Protein AF-A0A496P261-F1 (afdb_monomer_lite)

Foldseek 3Di:
DEDQPQQDPDDDPDCCVRDDPPDDADWDWDDQDPVVRDTYIGRDDD

Radius of gyration: 11.5 Å; chains: 1; bounding box: 22×20×29 Å

Sequence (46 aa):
LVHISQLKDGFVSDPSEVVKLHQQVKVKIIEIDTERKRIALSMVIN

Secondary structure (DSSP, 8-state):
-B-GGGSSSS--S-GGGT--TT-----EEEEEETTTTEEEEES---

pLDDT: mean 87.81, std 6.12, range [58.19, 94.94]

Structure (mmCIF, N/CA/C/O backbone):
data_AF-A0A496P261-F1
#
_entry.id   AF-A0A496P261-F1
#
loop_
_atom_site.group_PDB
_atom_site.id
_atom_site.type_symbol
_atom_site.label_atom_id
_atom_site.label_alt_id
_atom_site.label_comp_id
_atom_site.label_asym_id
_atom_site.label_entity_id
_atom_site.label_seq_id
_atom_site.pdbx_PDB_ins_code
_atom_site.Cartn_x
_atom_site.Cartn_y
_atom_site.Cartn_z
_atom_site.occupancy
_atom_site.B_iso_or_equiv
_atom_site.auth_seq_id
_atom_site.auth_comp_id
_atom_site.auth_asym_id
_atom_site.auth_atom_id
_atom_site.pdbx_PDB_model_num
ATOM 1 N N . LEU A 1 1 ? -1.486 0.029 6.274 1.00 82.75 1 LEU A N 1
ATOM 2 C CA . LEU A 1 1 ? -0.181 -0.310 5.656 1.00 82.75 1 LEU A CA 1
ATOM 3 C C . LEU A 1 1 ? -0.467 -0.883 4.273 1.00 82.75 1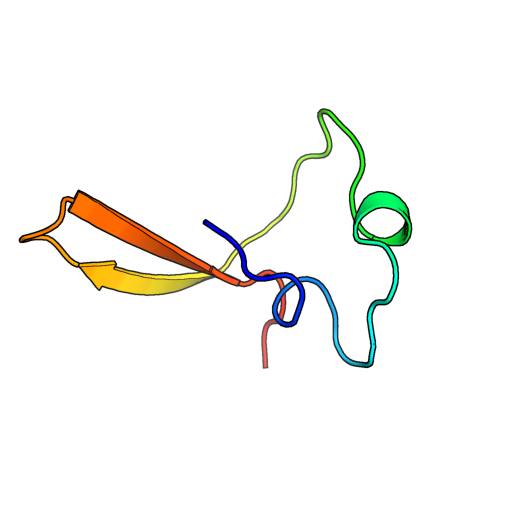 LEU A C 1
ATOM 5 O O . LEU A 1 1 ? -1.365 -1.712 4.180 1.00 82.75 1 LEU A O 1
ATOM 9 N N . VAL A 1 2 ? 0.188 -0.385 3.220 1.00 84.75 2 VAL A N 1
ATOM 10 C CA . VAL A 1 2 ? -0.012 -0.881 1.845 1.00 84.75 2 VAL A CA 1
ATOM 11 C C . VAL A 1 2 ? 0.911 -2.076 1.632 1.00 84.75 2 VAL A C 1
ATOM 13 O O . VAL A 1 2 ? 2.103 -1.983 1.916 1.00 84.75 2 VAL A O 1
ATOM 16 N N . HIS A 1 3 ? 0.364 -3.204 1.188 1.00 87.50 3 HIS A N 1
ATOM 17 C CA . HIS A 1 3 ? 1.161 -4.388 0.868 1.00 87.50 3 HIS A CA 1
ATOM 18 C C . HIS A 1 3 ? 1.886 -4.203 -0.477 1.00 87.50 3 HIS A C 1
ATOM 20 O O . HIS A 1 3 ? 1.360 -3.527 -1.356 1.00 87.50 3 HIS A O 1
ATOM 26 N N . ILE A 1 4 ? 3.058 -4.817 -0.680 1.00 85.94 4 ILE A N 1
ATOM 27 C CA . ILE A 1 4 ? 3.851 -4.650 -1.919 1.00 85.94 4 ILE A CA 1
ATOM 28 C C . ILE A 1 4 ? 3.063 -5.031 -3.184 1.00 85.94 4 ILE A C 1
ATOM 30 O O . ILE A 1 4 ? 3.112 -4.330 -4.189 1.00 85.94 4 ILE A O 1
ATOM 34 N N . SER A 1 5 ? 2.241 -6.079 -3.099 1.00 85.62 5 SER A N 1
ATOM 35 C CA . SER A 1 5 ? 1.364 -6.519 -4.195 1.00 85.62 5 SER A CA 1
ATOM 36 C C . SER A 1 5 ? 0.192 -5.572 -4.475 1.00 85.62 5 SER A C 1
ATOM 38 O O . SER A 1 5 ? -0.567 -5.795 -5.406 1.00 85.62 5 SER A O 1
ATOM 40 N N . GLN A 1 6 ? -0.003 -4.563 -3.627 1.00 86.44 6 GLN A N 1
ATOM 41 C CA . GLN A 1 6 ? -1.071 -3.570 -3.712 1.00 86.44 6 GLN A CA 1
ATOM 42 C C . GLN A 1 6 ? -0.523 -2.197 -4.138 1.00 86.44 6 GLN A C 1
ATOM 44 O O . GLN A 1 6 ? -1.229 -1.198 -4.020 1.00 86.44 6 GLN A O 1
ATOM 49 N N . LEU A 1 7 ? 0.736 -2.127 -4.597 1.00 88.00 7 LEU A N 1
ATOM 50 C CA . LEU A 1 7 ? 1.368 -0.891 -5.075 1.00 88.00 7 LEU A CA 1
ATOM 51 C C . LEU 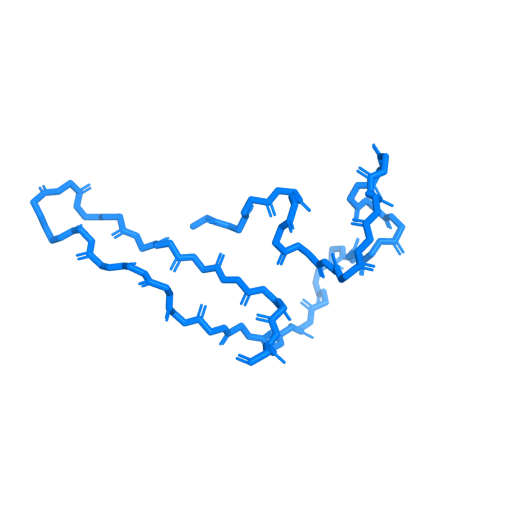A 1 7 ? 1.055 -0.587 -6.547 1.00 88.00 7 LEU A C 1
ATOM 53 O O . LEU A 1 7 ? 0.947 0.582 -6.912 1.00 88.00 7 LEU A O 1
ATOM 57 N N . LYS A 1 8 ? 0.937 -1.617 -7.393 1.00 85.44 8 LYS A N 1
ATOM 58 C CA . LYS A 1 8 ? 0.718 -1.504 -8.843 1.00 85.44 8 LYS A CA 1
ATOM 59 C C . LYS A 1 8 ? 0.183 -2.828 -9.398 1.00 85.44 8 LYS A C 1
ATOM 61 O O . LYS A 1 8 ? 0.485 -3.881 -8.845 1.00 85.44 8 LYS A O 1
ATOM 66 N N . ASP A 1 9 ? -0.542 -2.774 -10.514 1.00 82.12 9 ASP A N 1
ATOM 67 C CA . ASP A 1 9 ? -0.867 -3.960 -11.307 1.00 82.12 9 ASP A CA 1
ATOM 68 C C . ASP A 1 9 ? 0.390 -4.614 -11.904 1.00 82.12 9 ASP A C 1
A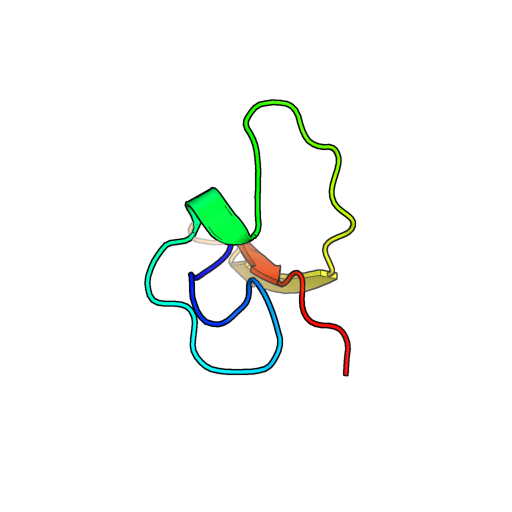TOM 70 O O . ASP A 1 9 ? 1.177 -3.981 -12.617 1.00 82.12 9 ASP A O 1
ATOM 74 N N . GLY A 1 10 ? 0.564 -5.906 -11.621 1.00 83.38 10 GLY A N 1
ATOM 75 C CA . GLY A 1 10 ? 1.706 -6.709 -12.058 1.00 83.38 10 GLY A CA 1
ATOM 76 C C . GLY A 1 10 ? 2.660 -7.081 -10.921 1.00 83.38 10 GLY A C 1
ATOM 77 O O . GLY A 1 10 ? 2.380 -6.874 -9.742 1.00 83.38 10 GLY A O 1
ATOM 78 N N . PHE A 1 11 ? 3.792 -7.687 -11.279 1.00 84.12 11 PHE A N 1
ATOM 79 C CA . PHE A 1 11 ? 4.813 -8.074 -10.309 1.00 84.12 11 PHE A CA 1
ATOM 80 C C . PHE A 1 11 ? 5.715 -6.882 -9.972 1.00 84.12 11 PHE A C 1
ATOM 82 O O . PHE A 1 11 ? 6.241 -6.228 -10.872 1.00 84.12 11 PHE A O 1
ATOM 89 N N . VAL A 1 12 ? 5.905 -6.625 -8.677 1.00 84.31 12 VAL A N 1
ATOM 90 C CA . VAL A 1 12 ? 6.805 -5.587 -8.162 1.00 84.31 12 VAL A CA 1
ATOM 91 C C . VAL A 1 12 ? 7.902 -6.270 -7.352 1.00 84.31 12 VAL A C 1
ATOM 93 O O . VAL A 1 12 ? 7.624 -6.850 -6.303 1.00 84.31 12 VAL A O 1
ATOM 96 N N . SER A 1 13 ? 9.139 -6.208 -7.847 1.00 86.12 13 SER A N 1
ATOM 97 C CA . SER A 1 13 ? 10.330 -6.712 -7.152 1.00 86.12 13 SER A CA 1
ATOM 98 C C . SER A 1 13 ? 10.878 -5.719 -6.132 1.00 86.12 13 SER A C 1
ATOM 100 O O . SER A 1 13 ? 11.298 -6.130 -5.054 1.00 86.12 13 SER A O 1
ATOM 102 N N . ASP A 1 14 ? 10.855 -4.424 -6.456 1.00 87.31 14 ASP A N 1
ATOM 103 C CA . ASP A 1 14 ? 11.336 -3.353 -5.584 1.00 87.31 14 ASP A CA 1
ATOM 104 C C . ASP A 1 14 ? 10.260 -2.258 -5.450 1.00 87.31 14 ASP A C 1
ATOM 106 O O . ASP A 1 14 ? 9.876 -1.640 -6.449 1.00 87.31 14 ASP A O 1
ATOM 110 N N . PRO A 1 15 ? 9.745 -1.984 -4.235 1.00 87.12 15 PRO A N 1
ATOM 111 C CA . PRO A 1 15 ? 8.772 -0.915 -4.021 1.00 87.12 15 PRO A CA 1
ATOM 112 C C . PRO A 1 15 ? 9.322 0.478 -4.370 1.00 87.12 15 PRO A C 1
ATOM 114 O O . PRO A 1 15 ? 8.539 1.365 -4.712 1.00 87.12 15 PRO A O 1
ATOM 117 N N . SER A 1 16 ? 10.641 0.675 -4.336 1.00 88.62 16 SER A N 1
ATOM 118 C CA . SER A 1 16 ? 11.303 1.956 -4.628 1.00 88.62 16 SER A CA 1
ATOM 119 C C . SER A 1 16 ? 11.154 2.390 -6.091 1.00 88.62 16 SER A C 1
ATOM 121 O O . SER A 1 16 ? 11.256 3.577 -6.402 1.00 88.62 16 SER A O 1
ATOM 123 N N . GLU A 1 17 ? 10.887 1.444 -6.996 1.00 86.12 17 GLU A N 1
ATOM 124 C CA . GLU A 1 17 ? 10.588 1.733 -8.404 1.00 86.12 17 GLU A CA 1
ATOM 125 C C . GLU A 1 17 ? 9.190 2.338 -8.585 1.00 86.12 17 GLU A C 1
ATOM 127 O O . GLU A 1 17 ? 8.936 3.057 -9.554 1.00 86.12 17 GLU A O 1
ATOM 132 N N . VAL A 1 18 ? 8.275 2.055 -7.653 1.00 85.81 18 VAL A N 1
ATOM 133 C CA . VAL A 1 18 ? 6.865 2.456 -7.738 1.00 85.81 18 VAL A CA 1
ATOM 134 C C . VAL A 1 18 ? 6.580 3.693 -6.892 1.00 85.81 18 VAL A C 1
ATOM 136 O O . VAL A 1 18 ? 5.780 4.543 -7.293 1.00 85.81 18 VAL A O 1
ATOM 139 N N . VAL A 1 19 ? 7.228 3.812 -5.730 1.00 87.88 19 VAL A N 1
ATOM 140 C CA . VAL A 1 19 ? 7.004 4.912 -4.790 1.00 87.88 19 VAL A CA 1
ATOM 141 C C . VAL A 1 19 ? 8.304 5.561 -4.338 1.00 87.88 19 VAL A C 1
ATOM 143 O O . VAL A 1 19 ? 9.316 4.903 -4.113 1.00 87.88 19 VAL A O 1
ATOM 146 N N . LYS A 1 20 ? 8.258 6.880 -4.154 1.00 89.38 20 LYS A N 1
ATOM 147 C CA . LYS A 1 20 ? 9.364 7.676 -3.617 1.00 89.38 20 LYS A CA 1
ATOM 148 C C . LYS A 1 20 ? 9.011 8.256 -2.252 1.00 89.38 20 LYS A C 1
ATOM 150 O O . LYS A 1 20 ? 7.850 8.529 -1.947 1.00 89.38 20 LYS A O 1
ATOM 155 N N . LEU A 1 21 ? 10.035 8.505 -1.439 1.00 89.19 21 LEU A N 1
ATOM 156 C CA . LEU A 1 21 ? 9.888 9.256 -0.193 1.00 89.19 21 LEU A CA 1
ATOM 157 C C . LEU A 1 21 ? 9.252 10.627 -0.472 1.00 89.19 21 LEU A C 1
ATOM 159 O O . LEU A 1 21 ? 9.673 11.331 -1.387 1.00 89.19 21 LEU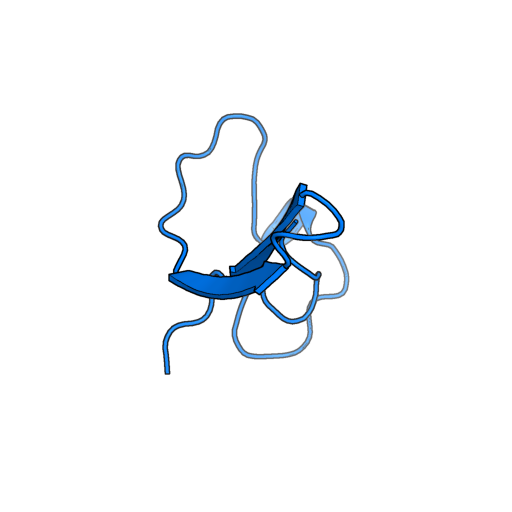 A O 1
ATOM 163 N N . HIS A 1 22 ? 8.259 10.996 0.342 1.00 91.25 22 HIS A N 1
ATOM 164 C CA . HIS A 1 22 ? 7.450 12.223 0.224 1.00 91.25 22 HIS A CA 1
ATOM 165 C C . HIS A 1 22 ? 6.510 12.292 -0.990 1.00 91.25 22 HIS A C 1
ATOM 167 O O . HIS A 1 22 ? 5.877 13.325 -1.216 1.00 91.25 22 HIS A O 1
ATOM 173 N N . GLN A 1 23 ? 6.362 11.211 -1.756 1.00 89.06 23 GLN A N 1
ATOM 174 C CA . GLN A 1 23 ? 5.374 11.161 -2.826 1.00 89.06 23 GLN A CA 1
ATOM 175 C C . GLN A 1 23 ? 3.959 11.119 -2.240 1.00 89.06 23 GLN A C 1
ATOM 177 O O . GLN A 1 23 ? 3.616 10.227 -1.465 1.00 89.06 23 GLN A O 1
ATOM 182 N N . GLN A 1 24 ? 3.112 12.063 -2.648 1.00 89.75 24 GLN A N 1
ATOM 183 C CA . GLN A 1 24 ? 1.683 11.972 -2.371 1.00 89.75 24 GLN A CA 1
ATOM 184 C C . GLN A 1 24 ? 1.057 10.942 -3.310 1.00 89.75 24 GLN A C 1
ATOM 186 O O . GLN A 1 24 ? 1.178 11.046 -4.532 1.00 89.75 24 GLN A O 1
ATOM 191 N N . VAL A 1 25 ? 0.389 9.944 -2.736 1.00 88.50 25 VAL A N 1
ATOM 192 C CA . VAL A 1 25 ? -0.276 8.872 -3.481 1.00 88.50 25 VAL A CA 1
ATOM 193 C C . VAL A 1 25 ? -1.759 8.842 -3.151 1.00 88.50 25 VAL A C 1
ATOM 195 O O . VAL A 1 25 ? -2.170 9.116 -2.023 1.00 88.50 25 VAL A O 1
ATOM 198 N N . LYS A 1 26 ? -2.576 8.498 -4.147 1.00 89.44 26 LYS A N 1
ATOM 199 C CA . LYS A 1 26 ? -3.985 8.180 -3.924 1.00 89.44 26 LYS A CA 1
ATOM 200 C C . LYS A 1 26 ? -4.083 6.714 -3.527 1.00 89.44 26 LYS A C 1
ATOM 202 O O . LYS A 1 26 ? -3.514 5.856 -4.194 1.00 89.44 26 LYS A O 1
ATOM 207 N N . VAL A 1 27 ? -4.798 6.450 -2.441 1.00 91.25 27 VAL A N 1
ATOM 208 C CA . VAL A 1 27 ? -5.023 5.103 -1.914 1.00 91.25 27 VAL A CA 1
ATOM 209 C C . VAL A 1 27 ? -6.504 4.882 -1.662 1.00 91.25 27 VAL A C 1
ATOM 211 O O . VAL A 1 27 ? -7.246 5.822 -1.369 1.00 91.25 27 VAL A O 1
ATOM 214 N N . LYS A 1 28 ? -6.920 3.624 -1.742 1.00 91.06 28 LYS A N 1
ATOM 215 C CA . LYS A 1 28 ? -8.247 3.149 -1.370 1.00 91.06 28 LYS A CA 1
ATOM 216 C C . LYS A 1 28 ? -8.153 2.355 -0.071 1.00 91.06 28 LYS A C 1
ATOM 218 O O . LYS A 1 28 ? -7.189 1.622 0.154 1.00 91.06 28 LYS A O 1
ATOM 223 N N . ILE A 1 29 ? -9.160 2.509 0.782 1.00 91.56 29 ILE A N 1
ATOM 224 C CA . ILE A 1 29 ? -9.307 1.696 1.990 1.00 91.56 29 ILE A CA 1
ATOM 225 C C . ILE A 1 29 ? -9.883 0.345 1.576 1.00 91.56 29 ILE A C 1
ATOM 227 O O . ILE A 1 29 ? -10.925 0.298 0.923 1.00 91.56 29 ILE A O 1
ATOM 231 N N . ILE A 1 30 ? -9.189 -0.731 1.939 1.00 91.44 30 ILE A N 1
ATOM 232 C CA . ILE A 1 30 ? -9.631 -2.104 1.661 1.00 91.44 30 ILE A CA 1
ATOM 233 C C . ILE A 1 30 ? -10.306 -2.704 2.887 1.00 91.44 30 ILE A C 1
ATOM 235 O O . ILE A 1 30 ? -11.339 -3.351 2.773 1.00 91.44 30 ILE A O 1
ATOM 239 N N . GLU A 1 31 ? -9.738 -2.458 4.064 1.00 91.00 31 GLU A N 1
ATOM 240 C CA . GLU A 1 31 ? -10.224 -3.040 5.306 1.00 91.00 31 GLU A CA 1
ATOM 241 C C . GLU A 1 31 ? -9.916 -2.113 6.478 1.00 91.00 31 GLU A C 1
ATOM 243 O O . GLU A 1 31 ? -8.876 -1.441 6.513 1.00 91.00 31 GLU A O 1
ATOM 248 N N . ILE A 1 32 ? -10.831 -2.091 7.442 1.00 92.44 32 ILE A N 1
ATOM 249 C CA . ILE A 1 32 ? -10.679 -1.371 8.699 1.00 92.44 32 ILE A CA 1
ATOM 250 C C . ILE A 1 32 ? -10.878 -2.385 9.820 1.00 92.44 32 ILE A C 1
ATOM 252 O O . ILE A 1 32 ? -11.988 -2.858 10.044 1.00 92.44 32 ILE A O 1
ATOM 256 N N . ASP A 1 33 ? -9.799 -2.686 10.533 1.00 93.25 33 ASP A N 1
ATOM 257 C CA . ASP A 1 33 ? -9.825 -3.505 11.739 1.00 93.25 33 ASP A CA 1
ATOM 258 C C . ASP A 1 33 ? -9.783 -2.568 12.952 1.00 93.25 33 ASP A C 1
ATOM 260 O O . ASP A 1 33 ? -8.733 -2.041 13.345 1.00 93.25 33 ASP A O 1
ATOM 264 N N . THR A 1 34 ? -10.957 -2.317 13.525 1.00 93.06 34 THR A N 1
ATOM 265 C CA . THR A 1 34 ? -11.125 -1.419 14.672 1.00 93.06 34 THR A CA 1
ATOM 266 C C . THR A 1 34 ? -10.614 -2.022 15.973 1.00 93.06 34 THR A C 1
ATOM 268 O O . THR A 1 34 ? -10.149 -1.278 16.836 1.00 93.06 34 THR A O 1
ATOM 271 N N . GLU A 1 35 ? -10.655 -3.348 16.117 1.00 94.94 35 GLU A N 1
ATOM 272 C CA . GLU A 1 35 ? -10.189 -4.036 17.325 1.00 94.94 35 GLU A CA 1
ATOM 273 C C . GLU A 1 35 ? -8.669 -3.928 17.453 1.00 94.94 35 GLU A C 1
ATOM 275 O O . GLU A 1 35 ? -8.140 -3.604 18.520 1.00 94.94 35 GLU A O 1
ATOM 280 N N . ARG A 1 36 ? -7.954 -4.120 16.340 1.00 94.38 36 ARG A N 1
ATOM 281 C CA . ARG A 1 36 ? -6.489 -4.013 16.283 1.00 94.38 36 ARG A CA 1
ATOM 282 C C . ARG A 1 36 ? -5.996 -2.612 15.935 1.00 94.38 36 ARG A C 1
ATOM 284 O O . ARG A 1 36 ? -4.782 -2.400 15.897 1.00 94.38 36 ARG A O 1
ATOM 291 N N . LYS A 1 37 ? -6.906 -1.663 15.684 1.00 92.69 37 LYS A N 1
ATOM 292 C CA . LYS A 1 37 ? -6.622 -0.286 15.235 1.00 92.69 37 LYS A CA 1
ATOM 293 C C . LYS A 1 37 ? -5.741 -0.248 13.981 1.00 92.69 37 LYS A C 1
ATOM 295 O O . LYS A 1 37 ? -4.784 0.525 13.897 1.00 92.69 37 LYS A O 1
ATOM 300 N N . ARG A 1 38 ? -6.036 -1.109 13.007 1.00 92.62 38 ARG A N 1
ATOM 301 C CA . ARG A 1 38 ? -5.282 -1.228 11.753 1.00 92.62 38 ARG A CA 1
ATOM 302 C C . ARG A 1 38 ? -6.162 -0.878 10.564 1.00 92.62 38 ARG A C 1
ATOM 304 O O . ARG A 1 38 ? -7.341 -1.197 10.525 1.00 92.62 38 ARG A O 1
ATOM 311 N N . ILE A 1 39 ? -5.550 -0.240 9.572 1.00 92.81 39 ILE A N 1
ATOM 312 C CA . ILE A 1 39 ? -6.201 0.093 8.306 1.00 92.81 39 ILE A CA 1
ATOM 313 C C . ILE A 1 39 ? -5.365 -0.501 7.176 1.00 92.81 39 ILE A C 1
ATOM 315 O O . ILE A 1 39 ? -4.162 -0.214 7.054 1.00 92.81 39 ILE A O 1
ATOM 319 N N . ALA A 1 40 ? -5.998 -1.340 6.363 1.00 91.88 40 ALA A N 1
ATOM 320 C CA . ALA A 1 40 ? -5.418 -1.884 5.147 1.00 91.88 40 ALA A CA 1
ATOM 321 C C . ALA A 1 40 ? -5.719 -0.942 3.977 1.00 91.88 40 ALA A C 1
ATOM 323 O O . ALA A 1 40 ? -6.852 -0.499 3.778 1.00 91.88 40 ALA A O 1
ATOM 324 N N . LEU A 1 41 ? -4.679 -0.622 3.214 1.00 92.94 41 LEU A N 1
ATOM 325 C CA . LEU A 1 41 ? -4.726 0.353 2.130 1.00 92.94 41 LEU A CA 1
ATOM 326 C C . LEU A 1 41 ? -4.212 -0.303 0.845 1.00 92.94 41 LEU A C 1
ATOM 328 O O . LEU A 1 41 ? -3.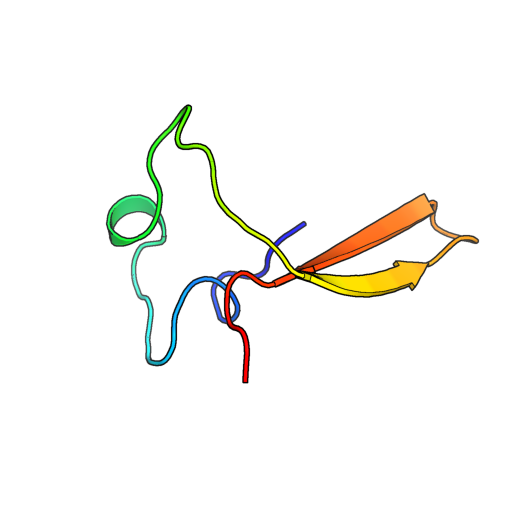319 -1.149 0.910 1.00 92.94 41 LEU A O 1
ATOM 332 N N . SER A 1 42 ? -4.728 0.121 -0.306 1.00 91.25 42 SER A N 1
ATOM 333 C CA . SER A 1 42 ? -4.230 -0.278 -1.628 1.00 91.25 42 SER A CA 1
ATOM 334 C C . SER A 1 42 ? -4.071 0.933 -2.544 1.00 91.25 42 SER A C 1
ATOM 336 O O . SER A 1 42 ? -4.841 1.889 -2.446 1.00 91.25 42 SER A O 1
ATOM 338 N N . MET A 1 43 ? -3.063 0.901 -3.416 1.00 90.56 43 MET A N 1
ATOM 339 C CA . MET A 1 43 ? -2.864 1.869 -4.501 1.00 90.56 43 MET A CA 1
ATOM 340 C C . MET A 1 43 ? -3.460 1.389 -5.831 1.00 90.56 43 MET A C 1
ATOM 342 O O . MET A 1 43 ? -3.603 2.190 -6.751 1.00 90.56 43 MET A O 1
ATOM 346 N N . VAL A 1 44 ? -3.832 0.111 -5.932 1.00 85.94 44 VAL A N 1
ATOM 347 C CA . VAL A 1 44 ? -4.495 -0.451 -7.113 1.00 85.94 44 VAL A CA 1
ATOM 348 C C . VAL A 1 44 ? -6.002 -0.234 -6.988 1.00 85.94 44 VAL A C 1
ATOM 350 O O . VAL A 1 44 ? -6.611 -0.552 -5.965 1.00 85.94 44 VAL A O 1
ATOM 353 N N . ILE A 1 45 ? -6.607 0.334 -8.030 1.00 70.12 45 ILE A N 1
ATOM 354 C CA . ILE A 1 45 ? -8.047 0.586 -8.106 1.00 70.12 45 ILE A CA 1
ATOM 355 C C . ILE A 1 45 ? -8.565 -0.150 -9.340 1.00 70.12 45 ILE A C 1
ATOM 357 O O . ILE A 1 45 ? -8.526 0.401 -10.435 1.00 70.12 45 ILE A O 1
ATOM 361 N N . ASN A 1 46 ? -9.038 -1.379 -9.139 1.00 58.19 46 ASN A N 1
ATOM 362 C CA . ASN A 1 46 ? -9.963 -2.037 -10.062 1.00 58.19 46 ASN A CA 1
ATOM 363 C C . ASN A 1 46 ? -11.395 -1.917 -9.533 1.00 58.19 46 ASN A C 1
ATOM 365 O O . ASN A 1 46 ? -11.574 -1.869 -8.286 1.00 58.19 46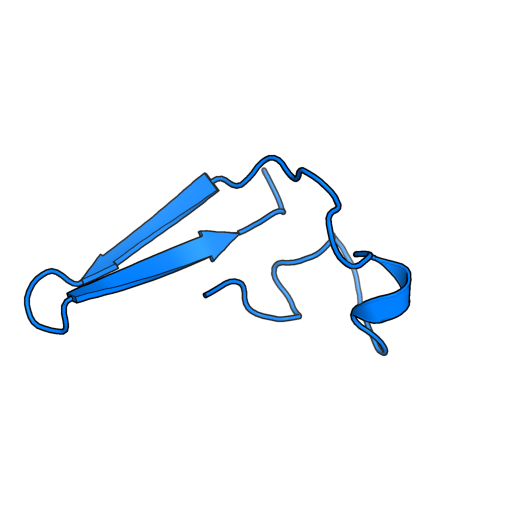 ASN A O 1
#